Protein AF-A0A2J7PDT4-F1 (afdb_monomer_lite)

pLDDT: mean 81.43, std 17.13, range [35.0, 98.19]

Radius of gyration: 20.73 Å; chains: 1; bounding box: 40×44×70 Å

Secondary structure (DSSP, 8-state):
------------------EEEEE-S--TT-HHHHHHHHHS---SEEEEES----TTS-GGGTS-TTEEEEEE----TT-TTS--EEEEEEHHHHHHHHHHHHHHHHHHHH--HHHHHHHHHHHHHHHHHHHHHHHHHHHHHHHHHHH-TT--

InterPro domains:
  IPR036691 Endonuclease/exonuclease/phosphatase superfamily [G3DSA:3.60.10.10] (17-147)
  IPR036691 Endonuclease/exonuclease/phosphatase superfamily [SSF56219] (17-99)

Foldseek 3Di:
DDDDDPPPPPPPPLPAAAEAEDAPQECPVPLQVQAVVQVVDDHFKYKYKQHLDDPVDDVVSRYPPQWDKDKDHDDDPPPSRGMIIIMIGGPVLVVLVVQLVVLVVVCVVPVDPVSVVSNVVSVCSNVVNVVVNVVVVVVVVVVVCVVDVPPD

Structure (mmCIF, N/CA/C/O backbone):
data_AF-A0A2J7PDT4-F1
#
_entry.id   AF-A0A2J7PDT4-F1
#
loop_
_atom_site.group_PDB
_atom_site.id
_atom_site.type_symbol
_atom_site.label_atom_id
_atom_site.label_alt_id
_atom_site.label_comp_id
_atom_site.label_asym_id
_atom_site.label_entity_id
_atom_site.label_seq_id
_atom_site.pdbx_PDB_ins_code
_atom_site.Cartn_x
_atom_site.Cartn_y
_atom_site.Cartn_z
_atom_site.occupancy
_atom_site.B_iso_or_equiv
_atom_site.auth_seq_id
_atom_site.auth_comp_id
_atom_site.auth_asym_id
_atom_site.auth_atom_id
_atom_site.pdbx_PDB_model_num
ATOM 1 N N . MET A 1 1 ? 14.838 23.605 -45.290 1.00 37.50 1 MET A N 1
ATOM 2 C CA . MET A 1 1 ? 14.271 24.529 -44.285 1.00 37.50 1 MET A CA 1
ATOM 3 C C . MET A 1 1 ? 13.708 23.676 -43.161 1.00 37.50 1 MET A C 1
ATOM 5 O O . MET A 1 1 ? 12.838 22.856 -43.419 1.00 37.50 1 MET A O 1
ATOM 9 N N . ASN A 1 2 ? 14.317 23.762 -41.978 1.00 36.56 2 ASN A N 1
ATOM 10 C CA . ASN A 1 2 ? 14.096 22.859 -40.846 1.00 36.56 2 ASN A CA 1
ATOM 11 C C . ASN A 1 2 ? 12.773 23.172 -40.137 1.00 36.56 2 ASN A C 1
ATOM 13 O O . ASN A 1 2 ? 12.573 24.304 -39.703 1.00 36.56 2 ASN A O 1
ATOM 17 N N . ALA A 1 3 ? 11.908 22.172 -39.967 1.00 35.00 3 ALA A N 1
ATOM 18 C CA . ALA A 1 3 ? 10.777 22.260 -39.052 1.00 35.00 3 ALA A CA 1
ATOM 19 C C . ALA A 1 3 ? 11.250 21.873 -37.643 1.00 35.00 3 ALA A C 1
ATOM 21 O O . ALA A 1 3 ? 11.680 20.748 -37.393 1.00 35.00 3 ALA A O 1
ATOM 22 N N . CYS A 1 4 ? 11.207 22.852 -36.744 1.00 36.97 4 CYS A N 1
ATOM 23 C CA . CYS A 1 4 ? 11.468 22.723 -35.320 1.00 36.97 4 CYS A CA 1
ATOM 24 C C . CYS A 1 4 ? 10.441 21.767 -34.690 1.00 36.97 4 CYS A C 1
ATOM 26 O O . CYS A 1 4 ? 9.257 22.092 -34.594 1.00 36.97 4 CYS A O 1
ATOM 28 N N . ALA A 1 5 ? 10.884 20.581 -34.270 1.00 39.66 5 ALA A N 1
ATOM 29 C CA . ALA A 1 5 ? 10.085 19.700 -33.432 1.00 39.66 5 ALA A CA 1
ATOM 30 C C . ALA A 1 5 ? 10.052 20.284 -32.012 1.00 39.66 5 ALA A C 1
ATOM 32 O O . ALA A 1 5 ? 11.005 20.155 -31.246 1.00 39.66 5 ALA A O 1
ATOM 33 N N . SER A 1 6 ? 8.950 20.959 -31.685 1.00 37.25 6 SER A N 1
ATOM 34 C CA . SER A 1 6 ? 8.618 21.379 -30.325 1.00 37.25 6 SER A CA 1
ATOM 35 C C . SER A 1 6 ? 8.608 20.153 -29.408 1.00 37.25 6 SER A C 1
ATOM 37 O O . SER A 1 6 ? 7.747 19.276 -29.518 1.00 37.25 6 SER A O 1
ATOM 39 N N . ALA A 1 7 ? 9.596 20.070 -28.517 1.00 38.16 7 ALA A N 1
ATOM 40 C CA . ALA A 1 7 ? 9.629 19.094 -27.445 1.00 38.16 7 ALA A CA 1
ATOM 41 C C . ALA A 1 7 ? 8.517 19.436 -26.446 1.00 38.16 7 ALA A C 1
ATOM 43 O O . ALA A 1 7 ? 8.719 20.210 -25.511 1.00 38.16 7 ALA A O 1
ATOM 44 N N . ALA A 1 8 ? 7.331 18.861 -26.650 1.00 36.22 8 ALA A N 1
ATOM 45 C CA . ALA A 1 8 ? 6.281 18.852 -25.647 1.00 36.22 8 ALA A CA 1
ATOM 46 C C . ALA A 1 8 ? 6.820 18.136 -24.401 1.00 36.22 8 ALA A C 1
ATOM 48 O O . ALA A 1 8 ? 6.933 16.904 -24.362 1.00 36.22 8 ALA A O 1
ATOM 49 N N . SER A 1 9 ? 7.180 18.925 -23.390 1.00 37.66 9 SER A N 1
ATOM 50 C CA . SER A 1 9 ? 7.449 18.464 -22.038 1.00 37.66 9 SER A CA 1
ATOM 51 C C . SER A 1 9 ? 6.202 17.735 -21.544 1.00 37.66 9 SER A C 1
ATOM 53 O O . SER A 1 9 ? 5.229 18.332 -21.094 1.00 37.66 9 SER A O 1
ATOM 55 N N . HIS A 1 10 ? 6.208 16.408 -21.666 1.00 41.97 10 HIS A N 1
ATOM 56 C CA . HIS A 1 10 ? 5.201 15.563 -21.048 1.00 41.97 10 HIS A CA 1
ATOM 57 C C . HIS A 1 10 ? 5.386 15.676 -19.535 1.00 41.97 10 HIS A C 1
ATOM 59 O O . HIS A 1 10 ? 6.120 14.892 -18.928 1.00 41.97 10 HIS A O 1
ATOM 65 N N . ALA A 1 11 ? 4.745 16.675 -18.929 1.00 45.19 11 ALA A N 1
ATOM 66 C CA . ALA A 1 11 ? 4.505 16.724 -17.502 1.00 45.19 11 ALA A CA 1
ATOM 67 C C . ALA A 1 11 ? 3.654 15.495 -17.165 1.00 45.19 11 ALA A C 1
ATOM 69 O O . ALA A 1 11 ? 2.433 15.494 -17.297 1.00 45.19 11 ALA A O 1
ATOM 70 N N . GLN A 1 12 ? 4.332 14.394 -16.840 1.00 50.69 12 GLN A N 1
ATOM 71 C CA . GLN A 1 12 ? 3.685 13.163 -16.419 1.00 50.69 12 GLN A CA 1
ATOM 72 C C . GLN A 1 12 ? 2.833 13.504 -15.194 1.00 50.69 12 GLN A C 1
ATOM 74 O O . GLN A 1 12 ? 3.378 14.094 -14.255 1.00 50.69 12 GLN A O 1
ATOM 79 N N . PRO A 1 13 ? 1.531 13.168 -15.173 1.00 46.16 13 PRO A N 1
ATOM 80 C CA . PRO A 1 13 ? 0.702 13.433 -14.013 1.00 46.16 13 PRO A CA 1
ATOM 81 C C . PRO A 1 13 ? 1.339 12.720 -12.824 1.00 46.16 13 PRO A C 1
ATOM 83 O O . PRO A 1 13 ? 1.459 11.493 -12.795 1.00 46.16 13 PRO A O 1
ATOM 86 N N . VAL A 1 14 ? 1.803 13.505 -11.854 1.00 52.19 14 VAL A N 1
ATOM 87 C CA . VAL A 1 14 ? 2.207 12.998 -10.548 1.00 52.19 14 VAL A CA 1
ATOM 88 C C . VAL A 1 14 ? 0.931 12.501 -9.897 1.00 52.19 14 VAL A C 1
ATOM 90 O O . VAL A 1 14 ? 0.194 13.252 -9.268 1.00 52.19 14 VAL A O 1
ATOM 93 N N . THR A 1 15 ? 0.618 11.229 -10.115 1.00 62.19 15 THR A N 1
ATOM 94 C CA . THR A 1 15 ? -0.466 10.589 -9.392 1.00 62.19 15 THR A CA 1
ATOM 95 C C . THR A 1 15 ? 0.014 10.427 -7.961 1.00 62.19 15 THR A C 1
ATOM 97 O O . THR A 1 15 ? 0.823 9.540 -7.671 1.00 62.19 15 THR A O 1
ATOM 100 N N . CYS A 1 16 ? -0.419 11.336 -7.091 1.00 67.56 16 CYS A N 1
ATOM 101 C CA . CYS A 1 16 ? -0.308 11.138 -5.660 1.00 67.56 16 CYS A CA 1
ATOM 102 C C . CYS A 1 16 ? -1.089 9.877 -5.296 1.00 67.56 16 CYS A C 1
ATOM 104 O O . CYS A 1 16 ? -2.089 9.556 -5.941 1.00 67.56 16 CYS A O 1
ATOM 106 N N . PHE A 1 17 ? -0.583 9.139 -4.322 1.00 77.38 17 PHE A N 1
ATOM 107 C CA . PHE A 1 17 ? -1.311 8.023 -3.756 1.00 77.38 17 PHE A CA 1
ATOM 108 C C . PHE A 1 17 ? -1.536 8.327 -2.301 1.00 77.38 17 PHE A C 1
ATOM 110 O O . PHE A 1 17 ? -0.613 8.823 -1.661 1.00 77.38 17 PHE A O 1
ATOM 117 N N . ASP A 1 18 ? -2.693 7.942 -1.798 1.00 82.94 18 ASP A N 1
ATOM 118 C CA . ASP A 1 18 ? -3.097 8.281 -0.447 1.00 82.94 18 ASP A CA 1
ATOM 119 C C . ASP A 1 18 ? -2.952 7.055 0.461 1.00 82.94 18 ASP A C 1
ATOM 121 O O . ASP A 1 18 ? -3.306 5.926 0.085 1.00 82.94 18 ASP A O 1
ATOM 125 N N . ILE A 1 19 ? -2.370 7.267 1.641 1.00 85.75 19 ILE A N 1
ATOM 126 C CA . ILE A 1 19 ? -2.186 6.256 2.678 1.00 85.75 19 ILE A CA 1
ATOM 127 C C . ILE A 1 19 ? -3.080 6.630 3.851 1.00 85.75 19 ILE A C 1
ATOM 129 O O . ILE A 1 19 ? -2.966 7.713 4.419 1.00 85.75 19 ILE A O 1
ATOM 133 N N . TYR A 1 20 ? -3.926 5.699 4.269 1.00 88.25 20 TYR A N 1
ATOM 134 C CA . TYR A 1 20 ? -4.733 5.864 5.467 1.00 88.25 20 TYR A CA 1
ATOM 135 C C . TYR A 1 20 ? -4.191 4.985 6.591 1.00 88.25 20 TYR A C 1
ATOM 137 O O . TYR A 1 20 ? -3.946 3.794 6.394 1.00 88.25 20 TYR A O 1
ATOM 145 N N . TYR A 1 21 ? -3.997 5.575 7.771 1.00 89.75 21 TYR A N 1
ATOM 146 C CA . TYR A 1 21 ? -3.556 4.876 8.973 1.00 89.75 21 TYR A CA 1
ATOM 147 C C . TYR A 1 21 ? -4.549 5.074 10.113 1.00 89.75 21 TYR A C 1
ATOM 149 O O . TYR A 1 21 ? -4.936 6.205 10.403 1.00 89.75 21 TYR A O 1
ATOM 157 N N . GLN A 1 22 ? -4.888 3.990 10.811 1.00 88.69 22 GLN A N 1
ATOM 158 C CA . GLN A 1 22 ? -5.693 4.069 12.024 1.00 88.69 22 GLN A CA 1
ATOM 159 C C . GLN A 1 22 ? -5.371 2.935 13.001 1.00 88.69 22 GLN A C 1
ATOM 161 O O . GLN A 1 22 ? -5.309 1.763 12.630 1.00 88.69 22 GLN A O 1
ATOM 166 N N . ASN A 1 23 ? -5.246 3.275 14.284 1.00 91.31 23 ASN A N 1
ATOM 167 C CA . ASN A 1 23 ? -5.396 2.293 15.355 1.00 91.31 23 ASN A CA 1
ATOM 168 C C . ASN A 1 23 ? -6.896 2.061 15.586 1.00 91.31 23 ASN A C 1
ATOM 170 O O . ASN A 1 23 ? -7.605 2.965 16.029 1.00 91.31 23 ASN A O 1
ATOM 174 N N . VAL A 1 24 ? -7.382 0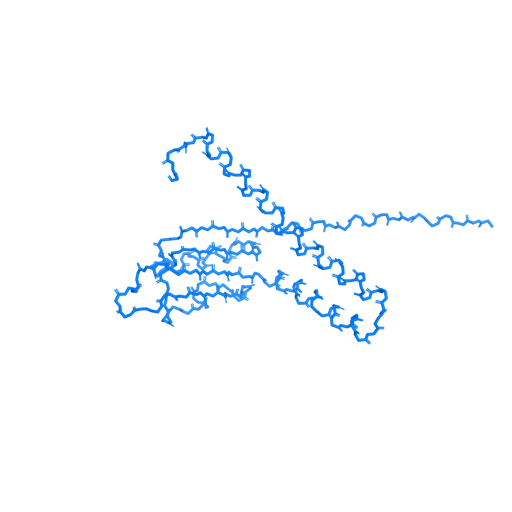.869 15.244 1.00 90.50 24 VAL A N 1
ATOM 175 C CA . VAL A 1 24 ? -8.823 0.573 15.162 1.00 90.50 24 VAL A CA 1
ATOM 176 C C . VAL A 1 24 ? -9.408 -0.011 16.449 1.00 90.50 24 VAL A C 1
ATOM 178 O O . VAL A 1 24 ? -10.635 -0.080 16.575 1.00 90.50 24 VAL A O 1
ATOM 181 N N . ARG A 1 25 ? -8.550 -0.387 17.412 1.00 89.25 25 ARG A N 1
ATOM 182 C CA . ARG A 1 25 ? -8.923 -0.968 18.718 1.00 89.25 25 ARG A CA 1
ATOM 183 C C . ARG A 1 25 ? -9.987 -2.071 18.597 1.00 89.25 25 ARG A C 1
ATOM 185 O O . ARG A 1 25 ? -10.999 -2.061 19.297 1.00 89.25 25 ARG A O 1
ATOM 192 N N . GLY A 1 26 ? -9.766 -2.993 17.665 1.00 89.12 26 GLY A N 1
ATOM 193 C CA . GLY A 1 26 ? -10.617 -4.141 17.378 1.00 89.12 26 GLY A CA 1
ATOM 194 C C . GLY A 1 26 ? -11.559 -3.953 16.186 1.00 89.12 26 GLY A C 1
ATOM 195 O O . GLY A 1 26 ? -12.377 -3.035 16.145 1.00 89.12 26 GLY A O 1
ATOM 196 N N . LEU A 1 27 ? -11.494 -4.896 15.239 1.00 88.56 27 LEU A N 1
ATOM 197 C CA . LEU A 1 27 ? -12.340 -4.930 14.034 1.00 88.56 27 LEU A CA 1
ATOM 198 C C . LEU A 1 27 ? -13.445 -5.987 14.061 1.00 88.56 27 LEU A C 1
ATOM 200 O O . LEU A 1 27 ? -14.367 -5.924 13.251 1.00 88.56 27 LEU A O 1
ATOM 204 N N . ARG A 1 28 ? -13.388 -6.961 14.978 1.00 82.38 28 ARG A N 1
ATOM 205 C CA . ARG A 1 28 ? -14.286 -8.132 14.967 1.00 82.38 28 ARG A CA 1
ATOM 206 C C . ARG A 1 28 ? -15.777 -7.788 14.987 1.00 82.38 28 ARG A C 1
ATOM 208 O O . ARG A 1 28 ? -16.557 -8.505 14.379 1.00 82.38 28 ARG A O 1
ATOM 215 N N . THR A 1 29 ? -16.170 -6.709 15.658 1.00 85.12 29 THR A N 1
ATOM 216 C CA . THR A 1 29 ? -17.574 -6.272 15.747 1.00 85.12 29 THR A CA 1
ATOM 217 C C . THR A 1 29 ? -17.958 -5.219 14.706 1.00 85.12 29 THR A C 1
ATOM 219 O O . THR A 1 29 ? -19.118 -4.833 14.648 1.00 85.12 29 THR A O 1
ATOM 222 N N . LYS A 1 30 ? -17.008 -4.753 13.884 1.00 84.94 30 LYS A N 1
ATOM 223 C CA . LYS A 1 30 ? -17.178 -3.623 12.951 1.00 84.94 30 LYS A CA 1
ATOM 224 C C . LYS A 1 30 ? -16.995 -4.023 11.484 1.00 84.94 30 LYS A C 1
ATOM 226 O O . LYS A 1 30 ? -16.868 -3.158 10.628 1.00 84.94 30 LYS A O 1
ATOM 231 N N . GLN A 1 31 ? -16.951 -5.323 11.184 1.00 87.00 31 GLN A N 1
ATOM 232 C CA . GLN A 1 31 ? -16.554 -5.840 9.866 1.00 87.00 31 GLN A CA 1
ATOM 233 C C . GLN A 1 31 ? -17.437 -5.310 8.728 1.00 87.00 31 GLN A C 1
ATOM 235 O O . GLN A 1 31 ? -16.916 -4.875 7.709 1.00 87.00 31 GLN A O 1
ATOM 240 N N . TYR A 1 32 ? -18.757 -5.276 8.932 1.00 87.38 32 TYR A N 1
ATOM 241 C CA . TYR A 1 32 ? -19.706 -4.798 7.924 1.00 87.38 32 TYR A CA 1
ATOM 242 C C . TYR A 1 32 ? -19.538 -3.303 7.608 1.00 87.38 32 TYR A C 1
ATOM 244 O O . TYR A 1 32 ? -19.424 -2.915 6.448 1.00 87.38 32 TYR A O 1
ATOM 252 N N . GLU A 1 33 ? -19.480 -2.464 8.645 1.00 88.06 33 GLU A N 1
ATOM 253 C CA . GLU A 1 33 ? -19.288 -1.018 8.494 1.00 88.06 33 GLU A CA 1
ATOM 254 C C . GLU A 1 33 ? -17.935 -0.712 7.839 1.00 88.06 33 GLU A C 1
ATOM 256 O O . GLU A 1 33 ? -17.846 0.093 6.913 1.00 88.06 33 GLU A O 1
ATOM 261 N N . LEU A 1 34 ? -16.891 -1.424 8.267 1.00 87.38 34 LEU A N 1
ATOM 262 C CA . LEU A 1 34 ? -15.552 -1.326 7.705 1.00 87.38 34 LEU A CA 1
ATOM 263 C C . LEU A 1 34 ? -15.540 -1.658 6.205 1.00 87.38 34 LEU A C 1
ATOM 265 O O . LEU A 1 34 ? -15.012 -0.880 5.412 1.00 87.38 34 LEU A O 1
ATOM 269 N N . TYR A 1 35 ? -16.155 -2.777 5.813 1.00 91.50 35 TYR A N 1
ATOM 270 C CA . TYR A 1 35 ? -16.237 -3.193 4.415 1.00 91.50 35 TYR A CA 1
ATOM 271 C C . TYR A 1 35 ? -16.955 -2.137 3.563 1.00 91.50 35 TYR A C 1
ATOM 273 O O . TYR A 1 35 ? -16.434 -1.718 2.531 1.00 91.50 35 TYR A O 1
ATOM 281 N N . SER A 1 36 ? -18.108 -1.638 4.027 1.00 90.19 36 SER A N 1
ATOM 282 C CA . SER A 1 36 ? -18.871 -0.582 3.344 1.00 90.19 36 SER A CA 1
ATOM 283 C C . SER A 1 36 ? -18.055 0.706 3.166 1.00 90.19 36 SER A C 1
ATOM 285 O O . SER A 1 36 ? -18.049 1.307 2.085 1.00 90.19 36 SER A O 1
ATOM 287 N N . ASN A 1 37 ? -17.319 1.111 4.203 1.00 88.75 37 ASN A N 1
ATOM 288 C CA . ASN A 1 37 ? -16.426 2.264 4.143 1.00 88.75 37 ASN A CA 1
ATOM 289 C C . ASN A 1 37 ? -15.306 2.042 3.115 1.00 88.75 37 ASN A C 1
ATOM 291 O O . ASN A 1 37 ? -15.004 2.932 2.322 1.00 88.75 37 ASN A O 1
ATOM 295 N N . PHE A 1 38 ? -14.723 0.844 3.048 1.00 89.06 38 PHE A N 1
ATOM 296 C CA . PHE A 1 38 ? -13.667 0.545 2.077 1.00 89.06 38 PHE A CA 1
ATOM 297 C C . PHE A 1 38 ? -14.155 0.351 0.644 1.00 89.06 38 PHE A C 1
ATOM 299 O O . PHE A 1 38 ? -13.398 0.628 -0.284 1.00 89.06 38 PHE A O 1
ATOM 306 N N . CYS A 1 39 ? -15.414 -0.029 0.432 1.00 88.06 39 CYS A N 1
ATOM 307 C CA . CYS A 1 39 ? -16.040 0.051 -0.888 1.00 88.06 39 CYS A CA 1
ATOM 308 C C . CYS A 1 39 ? -16.177 1.494 -1.388 1.00 88.06 39 CYS A C 1
ATOM 310 O O . CYS A 1 39 ? -16.186 1.717 -2.596 1.00 88.06 39 CYS A O 1
ATOM 312 N N . SER A 1 40 ? -16.272 2.457 -0.468 1.00 86.25 40 SER A N 1
ATOM 313 C CA . SER A 1 40 ? -16.526 3.869 -0.775 1.00 86.25 40 SER A CA 1
ATOM 314 C C . SER A 1 40 ? -15.268 4.743 -0.761 1.00 86.25 40 SER A C 1
ATOM 316 O O . SER A 1 40 ? -15.353 5.932 -1.053 1.00 86.25 40 SER A O 1
ATOM 318 N N . THR A 1 41 ? -14.102 4.183 -0.423 1.00 85.25 41 THR A N 1
ATOM 319 C CA . THR A 1 41 ? -12.825 4.916 -0.381 1.00 85.25 41 THR A CA 1
ATOM 320 C C . THR A 1 41 ? -11.895 4.492 -1.514 1.00 85.25 41 THR A C 1
ATOM 322 O O . THR A 1 41 ? -11.921 3.356 -1.991 1.00 85.25 41 THR A O 1
ATOM 325 N N . ASP A 1 42 ? -11.022 5.405 -1.923 1.00 85.62 42 ASP A N 1
ATOM 326 C CA . ASP A 1 42 ? -10.050 5.237 -3.007 1.00 85.62 42 ASP A CA 1
ATOM 327 C C . ASP A 1 42 ? -8.589 5.232 -2.519 1.00 85.62 42 ASP A C 1
ATOM 329 O O . ASP A 1 42 ? -7.650 5.308 -3.325 1.00 85.62 42 ASP A O 1
ATOM 333 N N . TYR A 1 43 ? -8.388 5.070 -1.205 1.00 89.88 43 TYR A N 1
ATOM 334 C CA . TYR A 1 43 ? -7.066 4.973 -0.592 1.00 89.88 43 TYR A CA 1
ATOM 335 C C . TYR A 1 43 ? -6.221 3.888 -1.254 1.00 89.88 43 TYR A C 1
ATOM 337 O O . TYR A 1 43 ? -6.664 2.788 -1.580 1.00 89.88 43 TYR A O 1
ATOM 345 N N . ASN A 1 44 ? -4.939 4.164 -1.458 1.00 89.38 44 ASN A N 1
ATOM 346 C CA . ASN A 1 44 ? -4.095 3.209 -2.159 1.00 89.38 44 ASN A CA 1
ATOM 347 C C . ASN A 1 44 ? -3.453 2.195 -1.229 1.00 89.38 44 ASN A C 1
ATOM 349 O O . ASN A 1 44 ? -3.195 1.065 -1.665 1.00 89.38 44 ASN A O 1
ATOM 353 N N . ILE A 1 45 ? -3.197 2.605 0.011 1.00 89.56 45 ILE A N 1
ATOM 354 C CA . ILE A 1 45 ? -2.662 1.772 1.081 1.00 89.56 45 ILE A CA 1
ATOM 355 C C . ILE A 1 45 ? -3.451 2.078 2.355 1.00 89.56 45 ILE A C 1
ATOM 357 O O . ILE A 1 45 ? -3.610 3.235 2.732 1.00 89.56 45 ILE A O 1
ATOM 361 N N . LEU A 1 46 ? -3.912 1.031 3.023 1.00 91.81 46 LEU A N 1
ATOM 362 C CA . LEU A 1 46 ? -4.633 1.095 4.289 1.00 91.81 46 LEU A CA 1
ATOM 363 C C . LEU A 1 46 ? -3.795 0.383 5.347 1.00 91.81 46 LEU A C 1
ATOM 365 O O . LEU A 1 46 ? -3.462 -0.781 5.157 1.00 91.81 46 LEU A O 1
ATOM 369 N N . CYS A 1 47 ? -3.451 1.055 6.441 1.00 92.81 47 CYS A N 1
ATOM 370 C CA . CYS A 1 47 ? -2.621 0.531 7.524 1.00 92.81 47 CYS A CA 1
ATOM 371 C C . CYS A 1 47 ? -3.406 0.561 8.840 1.00 92.81 47 CYS A C 1
ATOM 373 O O . CYS A 1 47 ? -3.626 1.628 9.408 1.00 92.81 47 CYS A O 1
ATOM 375 N N . LEU A 1 48 ? -3.804 -0.604 9.346 1.00 92.81 48 LEU A N 1
ATOM 376 C CA . LEU A 1 48 ? -4.582 -0.737 10.576 1.00 92.81 48 LEU A CA 1
ATOM 377 C C . LEU A 1 48 ? -3.768 -1.457 11.656 1.00 92.81 48 LEU A C 1
ATOM 379 O O . LEU A 1 48 ? -3.117 -2.468 11.383 1.00 92.81 48 LEU A O 1
ATOM 383 N N . THR A 1 49 ? -3.820 -0.953 12.886 1.00 93.06 49 THR A N 1
ATOM 384 C CA . THR A 1 49 ? -3.167 -1.549 14.068 1.00 93.06 49 THR A CA 1
ATOM 385 C C . THR A 1 49 ? -4.182 -1.815 15.175 1.00 93.06 49 THR A C 1
ATOM 387 O O . THR A 1 49 ? -5.255 -1.213 15.183 1.00 93.06 49 THR A O 1
ATOM 390 N N . GLU A 1 50 ? -3.860 -2.729 16.097 1.00 92.50 50 GLU A N 1
ATOM 391 C CA . GLU A 1 50 ? -4.803 -3.229 17.114 1.00 92.50 50 GLU A CA 1
ATOM 392 C C . GLU A 1 50 ? -6.064 -3.816 16.465 1.00 92.50 50 GLU A C 1
ATOM 394 O O . GLU A 1 50 ? -7.191 -3.503 16.840 1.00 92.50 50 GLU A O 1
ATOM 399 N N . THR A 1 51 ? -5.889 -4.631 15.421 1.00 92.00 51 THR A N 1
ATOM 400 C CA . THR A 1 51 ? -7.011 -5.183 14.644 1.00 92.00 51 THR A CA 1
ATOM 401 C C . THR A 1 51 ? -7.792 -6.245 15.416 1.00 92.00 51 THR A C 1
ATOM 403 O O . THR A 1 51 ? -8.998 -6.401 15.198 1.00 92.00 51 THR A O 1
ATOM 406 N N . TRP A 1 52 ? -7.115 -6.958 16.324 1.00 90.94 52 TRP A N 1
ATOM 407 C CA . TRP A 1 52 ? -7.652 -8.073 17.116 1.00 90.94 52 TRP A CA 1
ATOM 408 C C . TRP A 1 52 ? -8.327 -9.156 16.256 1.00 90.94 52 TRP A C 1
ATOM 410 O O . TRP A 1 52 ? -9.314 -9.774 16.666 1.00 90.94 52 TRP A O 1
ATOM 420 N N . LEU A 1 53 ? -7.827 -9.346 15.033 1.00 89.19 53 LEU A N 1
ATOM 421 C CA . LEU A 1 53 ? -8.284 -10.380 14.108 1.00 89.19 53 LEU A CA 1
ATOM 422 C C . LEU A 1 53 ? -7.636 -11.732 14.432 1.00 89.19 53 LEU A C 1
ATOM 424 O O . LEU A 1 53 ? -6.641 -11.817 15.151 1.00 89.19 53 LEU A O 1
ATOM 428 N N . ASN A 1 54 ? -8.244 -12.793 13.912 1.00 87.81 54 ASN A N 1
ATOM 429 C CA . ASN A 1 54 ? -7.770 -14.171 14.003 1.00 87.81 54 ASN A CA 1
ATOM 430 C C . ASN A 1 54 ? -8.189 -14.945 12.747 1.00 87.81 54 ASN A C 1
ATOM 432 O O . ASN A 1 54 ? -8.963 -14.427 11.939 1.00 87.81 54 ASN A O 1
ATOM 436 N N . ASP A 1 55 ? -7.743 -16.189 12.611 1.00 86.69 55 ASP A N 1
ATOM 437 C CA . ASP A 1 55 ? -7.962 -17.009 11.408 1.00 86.69 55 ASP A CA 1
ATOM 438 C C . ASP A 1 55 ? -9.445 -17.251 11.060 1.00 86.69 55 ASP A C 1
ATOM 440 O O . ASP A 1 55 ? -9.766 -17.595 9.927 1.00 86.69 55 ASP A O 1
ATOM 444 N N . LEU A 1 56 ? -10.372 -17.021 12.001 1.00 87.31 56 LEU A N 1
ATOM 445 C CA . LEU A 1 56 ? -11.818 -17.091 11.746 1.00 87.31 56 LEU A CA 1
ATOM 446 C C . LEU A 1 56 ? -12.357 -15.847 11.023 1.00 87.31 56 LEU A C 1
ATOM 448 O O . LEU A 1 56 ? -13.452 -15.869 10.467 1.00 87.31 56 LEU A O 1
ATOM 452 N N . CYS A 1 57 ? -11.618 -14.741 11.055 1.00 87.38 57 CYS A N 1
ATOM 453 C CA . CYS A 1 57 ? -11.956 -13.527 10.328 1.00 87.38 57 CYS A CA 1
ATOM 454 C C . CYS A 1 57 ? -11.367 -13.630 8.922 1.00 87.38 57 CYS A C 1
ATOM 456 O O . CYS A 1 57 ? -10.150 -13.599 8.776 1.00 87.38 57 CYS A O 1
ATOM 458 N N . LEU A 1 58 ? -12.204 -13.737 7.895 1.00 89.75 58 LEU A N 1
ATOM 459 C CA . LEU A 1 58 ? -11.748 -13.877 6.512 1.00 89.75 58 LEU A CA 1
ATOM 460 C C . LEU A 1 58 ? -11.552 -12.506 5.858 1.00 89.75 58 LEU A C 1
ATOM 462 O O . LEU A 1 58 ? -12.356 -11.598 6.055 1.00 89.75 58 LEU A O 1
ATOM 466 N N . ASP A 1 59 ? -10.503 -12.365 5.049 1.00 91.50 59 ASP A N 1
ATOM 467 C CA . ASP A 1 59 ? -10.138 -11.078 4.444 1.00 91.50 59 ASP A CA 1
ATOM 468 C C . ASP A 1 59 ? -11.235 -10.521 3.522 1.00 91.50 59 ASP A C 1
ATOM 470 O O . ASP A 1 59 ? -11.471 -9.314 3.518 1.00 91.50 59 ASP A O 1
ATOM 474 N N . HIS A 1 60 ? -11.963 -11.392 2.813 1.00 88.88 60 HIS A N 1
ATOM 475 C CA . HIS A 1 60 ? -13.075 -11.000 1.936 1.00 88.88 60 HIS A CA 1
ATOM 476 C C . HIS A 1 60 ? -14.283 -10.423 2.691 1.00 88.88 60 HIS A C 1
ATOM 478 O O . HIS A 1 60 ? -15.106 -9.744 2.091 1.00 88.88 60 HIS A O 1
ATOM 484 N N . ASN A 1 61 ? -14.390 -10.656 4.005 1.00 88.25 61 ASN A N 1
ATOM 485 C CA . ASN A 1 61 ? -15.417 -10.025 4.840 1.00 88.25 61 ASN A CA 1
ATOM 486 C C . ASN A 1 61 ? -15.003 -8.624 5.312 1.00 88.25 61 ASN A C 1
ATOM 488 O O . ASN A 1 61 ? -15.823 -7.888 5.853 1.00 88.25 61 ASN A O 1
ATOM 492 N N . LEU A 1 62 ? -13.724 -8.272 5.165 1.00 89.88 62 LEU A N 1
ATOM 493 C CA . LEU A 1 62 ? -13.142 -7.032 5.674 1.00 89.88 62 LEU A CA 1
ATOM 494 C C . LEU A 1 62 ? -12.849 -6.034 4.552 1.00 89.88 62 LEU A C 1
ATOM 496 O O . LEU A 1 62 ? -12.967 -4.831 4.769 1.00 89.88 62 LEU A O 1
ATOM 500 N N . PHE A 1 63 ? -12.462 -6.521 3.369 1.00 92.31 63 PHE A N 1
ATOM 501 C CA . PHE A 1 63 ? -12.061 -5.691 2.237 1.00 92.31 63 PHE A CA 1
ATOM 502 C C . PHE A 1 63 ? -12.638 -6.205 0.916 1.00 92.31 63 PHE A C 1
ATOM 504 O O . PHE A 1 63 ? -12.695 -7.420 0.716 1.00 92.31 63 PHE A O 1
ATOM 511 N N . PRO A 1 64 ? -12.983 -5.303 -0.021 1.00 92.50 64 PRO A N 1
ATOM 512 C CA . PRO A 1 64 ? -13.336 -5.698 -1.379 1.00 92.50 64 PRO A CA 1
ATOM 513 C C . PRO A 1 64 ? -12.111 -6.228 -2.143 1.00 92.50 64 PRO A C 1
ATOM 515 O O . PRO A 1 64 ? -10.972 -5.850 -1.858 1.00 92.50 64 PRO A O 1
ATOM 518 N N . ASP A 1 65 ? -12.345 -7.020 -3.195 1.00 91.81 65 ASP A N 1
ATOM 519 C CA . ASP A 1 65 ? -11.303 -7.657 -4.032 1.00 91.81 65 ASP A CA 1
ATOM 520 C C . ASP A 1 65 ? -10.320 -6.667 -4.692 1.00 91.81 65 ASP A C 1
ATOM 522 O O . ASP A 1 65 ? -9.211 -7.014 -5.134 1.00 91.81 65 ASP A O 1
ATOM 526 N N . SER A 1 66 ? -10.703 -5.390 -4.745 1.00 92.25 66 SER A N 1
ATOM 527 C CA . SER A 1 66 ? -9.831 -4.301 -5.175 1.00 92.25 66 SER A CA 1
ATOM 528 C C . SER A 1 66 ? -8.611 -4.130 -4.260 1.00 92.25 66 SER A C 1
ATOM 530 O O . SER A 1 66 ? -7.598 -3.590 -4.716 1.00 92.25 66 SER A O 1
ATOM 532 N N . TYR A 1 67 ? -8.611 -4.680 -3.044 1.00 93.88 67 TYR A N 1
ATOM 533 C CA . TYR A 1 67 ? -7.469 -4.699 -2.132 1.00 93.88 67 TYR A CA 1
ATOM 534 C C . TYR A 1 67 ? -6.876 -6.104 -1.966 1.00 93.88 67 TYR A C 1
ATOM 536 O O . TYR A 1 67 ? -7.570 -7.111 -1.962 1.00 93.88 67 TYR A O 1
ATOM 544 N N . THR A 1 68 ? -5.552 -6.184 -1.823 1.00 94.50 68 THR A N 1
ATOM 545 C CA . THR A 1 68 ? -4.897 -7.359 -1.226 1.00 94.50 68 THR A CA 1
ATOM 546 C C . THR A 1 68 ? -4.584 -7.036 0.212 1.00 94.50 68 THR A C 1
ATOM 548 O O . THR A 1 68 ? -3.891 -6.053 0.471 1.00 94.50 68 THR A O 1
ATOM 551 N N . VAL A 1 69 ? -5.037 -7.897 1.110 1.00 94.38 69 VAL A N 1
ATOM 552 C CA . VAL A 1 69 ? -4.783 -7.801 2.540 1.00 94.38 69 VAL A CA 1
ATOM 553 C C . VAL A 1 69 ? -3.498 -8.553 2.883 1.00 94.38 69 VAL A C 1
ATOM 555 O O . VAL A 1 69 ? -3.274 -9.678 2.445 1.00 94.38 69 VAL A O 1
ATOM 558 N N . LEU A 1 70 ? -2.625 -7.898 3.640 1.00 93.94 70 LEU A N 1
ATOM 559 C CA . LEU A 1 70 ? -1.441 -8.468 4.269 1.00 93.94 70 LEU A CA 1
ATOM 560 C C . LEU A 1 70 ? -1.615 -8.271 5.771 1.00 93.94 70 LEU A C 1
ATOM 562 O O . LEU A 1 70 ? -1.636 -7.135 6.238 1.00 93.94 70 LEU A O 1
ATOM 566 N N . ARG A 1 71 ? -1.767 -9.350 6.532 1.00 91.88 71 ARG A N 1
ATOM 567 C CA . ARG A 1 71 ? -2.047 -9.281 7.971 1.00 91.88 71 ARG A CA 1
ATOM 568 C C . ARG A 1 71 ? -1.061 -10.106 8.775 1.00 91.88 71 ARG A C 1
ATOM 570 O O . ARG A 1 71 ? -0.558 -11.125 8.314 1.00 91.88 71 ARG A O 1
ATOM 577 N N . SER A 1 72 ? -0.797 -9.628 9.980 1.00 92.00 72 SER A N 1
ATOM 578 C CA . SER A 1 72 ? -0.013 -10.302 11.000 1.00 92.00 72 SER A CA 1
ATOM 579 C C . SER A 1 72 ? -0.848 -10.320 12.270 1.00 92.00 72 SER A C 1
ATOM 581 O O . SER A 1 72 ? -0.831 -9.361 13.047 1.00 92.00 72 SER A O 1
ATOM 583 N N . ASP A 1 73 ? -1.594 -11.401 12.463 1.00 90.12 73 ASP A N 1
ATOM 584 C CA . ASP A 1 73 ? -2.430 -11.585 13.645 1.00 90.12 73 ASP A CA 1
ATOM 585 C C . ASP A 1 73 ? -1.614 -12.113 14.820 1.00 90.12 73 ASP A C 1
ATOM 587 O O . ASP A 1 73 ? -0.569 -12.746 14.650 1.00 90.12 73 ASP A O 1
ATOM 591 N N . ARG A 1 74 ? -2.098 -11.876 16.042 1.00 83.81 74 ARG A N 1
ATOM 592 C CA . ARG A 1 74 ? -1.486 -12.470 17.229 1.00 83.81 74 ARG A CA 1
ATOM 593 C C . ARG A 1 74 ? -2.067 -13.853 17.480 1.00 83.81 74 ARG A C 1
ATOM 595 O O . ARG A 1 74 ? -3.205 -13.995 17.916 1.00 83.81 74 ARG A O 1
ATOM 602 N N . VAL A 1 75 ? -1.241 -14.873 17.278 1.00 71.12 75 VAL A N 1
ATOM 603 C CA . VAL A 1 75 ? -1.562 -16.250 17.653 1.00 71.12 75 VAL A CA 1
ATOM 604 C C . VAL A 1 75 ? -1.152 -16.449 19.110 1.00 71.12 75 VAL A C 1
ATOM 606 O O . VAL A 1 75 ? 0.017 -16.667 19.416 1.00 71.12 75 VAL A O 1
ATOM 609 N N . SER A 1 76 ? -2.090 -16.327 20.046 1.00 65.12 76 SER A N 1
ATOM 610 C CA . SER A 1 76 ? -1.845 -16.784 21.417 1.00 65.12 76 SER A CA 1
ATOM 611 C C . SER A 1 76 ? -3.117 -17.331 22.053 1.00 65.12 76 SER A C 1
ATOM 613 O O . SER A 1 76 ? -4.179 -16.714 21.964 1.00 65.12 76 SER A O 1
ATOM 615 N N . ALA A 1 77 ? -2.987 -18.482 22.719 1.00 59.56 77 ALA A N 1
ATOM 616 C CA . ALA A 1 77 ? -4.096 -19.228 23.317 1.00 59.56 77 ALA A CA 1
ATOM 617 C C . ALA A 1 77 ? -4.911 -18.408 24.338 1.00 59.56 77 ALA A C 1
ATOM 619 O O . ALA A 1 77 ? -6.100 -18.652 24.504 1.00 59.56 77 ALA A O 1
ATOM 620 N N . ASN A 1 78 ? -4.293 -17.394 24.961 1.00 61.25 78 ASN A N 1
ATOM 621 C CA . ASN A 1 78 ? -4.898 -16.594 26.030 1.00 61.25 78 ASN A CA 1
ATOM 622 C C . ASN A 1 78 ? -5.060 -15.094 25.700 1.00 61.25 78 ASN A C 1
ATOM 624 O O . ASN A 1 78 ? -5.532 -14.348 26.555 1.00 61.25 78 ASN A O 1
ATOM 628 N N . LYS A 1 79 ? -4.689 -14.617 24.497 1.00 57.56 79 LYS A N 1
ATOM 629 C CA . LYS A 1 79 ? -4.831 -13.192 24.117 1.00 57.56 79 LYS A CA 1
ATOM 630 C C . LYS A 1 79 ? -5.422 -12.999 22.721 1.00 57.56 79 LYS A C 1
ATOM 632 O O . LYS A 1 79 ? -4.822 -12.382 21.849 1.00 57.56 79 LYS A O 1
ATOM 637 N N . SER A 1 80 ? -6.651 -13.463 22.525 1.00 59.00 80 SER A N 1
ATOM 638 C CA . SER A 1 80 ? -7.421 -13.239 21.288 1.00 59.00 80 SER A CA 1
ATOM 639 C C . SER A 1 80 ? -7.887 -11.783 21.073 1.00 59.00 80 SER A C 1
ATOM 641 O O . SER A 1 80 ? -8.648 -11.517 20.143 1.00 59.00 80 SER A O 1
ATOM 643 N N . ARG A 1 81 ? -7.483 -10.842 21.943 1.00 64.69 81 ARG A N 1
ATOM 644 C CA . ARG A 1 81 ? -7.920 -9.431 21.970 1.00 64.69 81 ARG A CA 1
ATOM 645 C C . ARG A 1 81 ? -6.766 -8.452 22.231 1.00 64.69 81 ARG A C 1
ATOM 647 O O . ARG A 1 81 ? -6.912 -7.527 23.020 1.00 64.69 81 ARG A O 1
ATOM 654 N N . ASP A 1 82 ? -5.600 -8.695 21.648 1.00 76.06 82 ASP A N 1
ATOM 655 C CA . ASP A 1 82 ? -4.432 -7.833 21.854 1.00 76.06 82 ASP A CA 1
ATOM 656 C C . ASP A 1 82 ? -3.613 -7.759 20.557 1.00 76.06 82 ASP A C 1
ATOM 658 O O . ASP A 1 82 ? -3.226 -8.791 20.006 1.00 76.06 82 ASP A O 1
ATOM 662 N N . GLY A 1 83 ? -3.371 -6.550 20.046 1.00 84.50 83 GLY A N 1
ATOM 663 C CA . GLY A 1 83 ? -2.504 -6.291 18.903 1.00 84.50 83 GLY A CA 1
ATOM 664 C C . GLY A 1 83 ? -3.046 -6.695 17.528 1.00 84.50 83 GLY A C 1
ATOM 665 O O . GLY A 1 83 ? -4.239 -6.643 17.229 1.00 84.50 83 GLY A O 1
ATOM 666 N N . GLY A 1 84 ? -2.121 -7.067 16.647 1.00 90.31 84 GLY A N 1
ATOM 667 C CA . GLY A 1 84 ? -2.405 -7.364 15.246 1.00 90.31 84 GLY A CA 1
ATOM 668 C C . GLY A 1 84 ? -2.216 -6.143 14.348 1.00 90.31 84 GLY A C 1
ATOM 669 O O . GLY A 1 84 ? -2.525 -5.009 14.726 1.00 90.31 84 GLY A O 1
ATOM 670 N N . VAL A 1 85 ? -1.665 -6.390 13.162 1.00 93.31 85 VAL A N 1
ATOM 671 C CA . VAL A 1 85 ? -1.414 -5.368 12.139 1.00 93.31 85 VAL A CA 1
ATOM 672 C C . VAL A 1 85 ? -1.960 -5.858 10.809 1.00 93.31 85 VAL A C 1
ATOM 674 O O . VAL A 1 85 ? -1.770 -7.017 10.447 1.00 93.31 85 VAL A O 1
ATOM 677 N N . LEU A 1 86 ? -2.611 -4.967 10.072 1.00 93.88 86 LEU A N 1
ATOM 678 C CA . LEU A 1 86 ? -3.146 -5.234 8.747 1.00 93.88 86 LEU A CA 1
ATOM 679 C C . LEU A 1 86 ? -2.735 -4.116 7.792 1.00 93.88 86 LEU A C 1
ATOM 681 O O . LEU A 1 86 ? -2.862 -2.935 8.100 1.00 93.88 86 LEU A O 1
ATOM 685 N N . THR A 1 87 ? -2.247 -4.487 6.615 1.00 94.50 87 THR A N 1
ATOM 686 C CA . THR A 1 87 ? -1.977 -3.583 5.500 1.00 94.50 87 THR A CA 1
ATOM 687 C C . THR A 1 87 ? -2.750 -4.037 4.269 1.00 94.50 87 THR A C 1
ATOM 689 O O . THR A 1 87 ? -2.503 -5.121 3.750 1.00 94.50 87 THR A O 1
ATOM 692 N N . ALA A 1 88 ? -3.665 -3.210 3.774 1.00 94.06 88 ALA A N 1
ATOM 693 C CA . ALA A 1 88 ? -4.407 -3.459 2.544 1.00 94.06 88 ALA A CA 1
ATOM 694 C C . ALA A 1 88 ? -3.841 -2.615 1.393 1.00 94.06 88 ALA A C 1
ATOM 696 O O . ALA A 1 88 ? -3.649 -1.408 1.518 1.00 94.06 88 ALA A O 1
ATOM 697 N N . LEU A 1 89 ? -3.564 -3.259 0.258 1.00 93.00 89 LEU A N 1
ATOM 698 C CA . LEU A 1 89 ? -2.980 -2.644 -0.935 1.00 93.00 89 LEU A CA 1
ATOM 699 C C . LEU A 1 89 ? -3.970 -2.654 -2.094 1.00 93.00 89 LEU A C 1
ATOM 701 O O . LEU A 1 89 ? -4.313 -3.722 -2.615 1.00 93.00 89 LEU A O 1
ATOM 705 N N . SER A 1 90 ? -4.349 -1.469 -2.565 1.00 92.81 90 SER A N 1
ATOM 706 C CA . SER A 1 90 ? -5.190 -1.329 -3.756 1.00 92.81 90 SER A CA 1
ATOM 707 C C . SER A 1 90 ? -4.570 -2.024 -4.977 1.00 92.81 90 SER A C 1
ATOM 709 O O . SER A 1 90 ? -3.347 -2.156 -5.127 1.00 92.81 90 SER A O 1
ATOM 711 N N . SER A 1 91 ? -5.415 -2.462 -5.902 1.00 92.00 91 SER A N 1
ATOM 712 C CA . SER A 1 91 ? -5.013 -3.052 -7.183 1.00 92.00 91 SER A CA 1
ATOM 713 C C . SER A 1 91 ? -4.087 -2.118 -7.971 1.00 92.00 91 SER A C 1
ATOM 715 O O . SER A 1 91 ? -3.146 -2.576 -8.623 1.00 92.00 91 SER A O 1
ATOM 717 N N . ARG A 1 92 ? -4.280 -0.802 -7.827 1.00 88.69 92 ARG A N 1
ATOM 718 C CA . ARG A 1 92 ? -3.470 0.246 -8.450 1.00 88.69 92 ARG A CA 1
ATOM 719 C C . ARG A 1 92 ? -2.023 0.256 -7.952 1.00 88.69 92 ARG A C 1
ATOM 721 O O . ARG A 1 92 ? -1.103 0.162 -8.767 1.00 88.69 92 ARG A O 1
ATOM 728 N N . ILE A 1 93 ? -1.781 0.323 -6.637 1.00 88.38 93 ILE A N 1
ATOM 729 C CA . ILE A 1 93 ? -0.398 0.299 -6.121 1.00 88.38 93 ILE A CA 1
ATOM 730 C C . ILE A 1 93 ? 0.271 -1.052 -6.402 1.00 88.38 93 ILE A C 1
ATOM 732 O O . ILE A 1 93 ? 1.436 -1.098 -6.813 1.00 88.38 93 I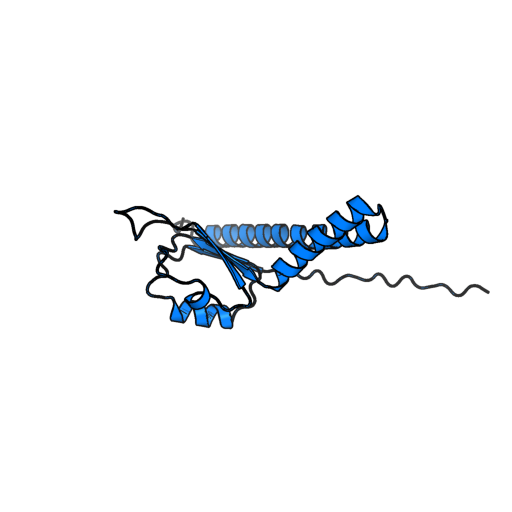LE A O 1
ATOM 736 N N . ARG A 1 94 ? -0.489 -2.153 -6.296 1.00 91.25 94 ARG A N 1
ATOM 737 C CA . ARG A 1 94 ? -0.024 -3.495 -6.674 1.00 91.25 94 ARG A CA 1
ATOM 738 C C . ARG A 1 94 ? 0.441 -3.536 -8.126 1.00 91.25 94 ARG A C 1
ATOM 740 O O . ARG A 1 94 ? 1.516 -4.069 -8.408 1.00 91.25 94 ARG A O 1
ATOM 747 N N . TYR A 1 95 ? -0.325 -2.951 -9.043 1.00 92.56 95 TYR A N 1
ATOM 748 C CA . TYR A 1 95 ? 0.028 -2.879 -10.457 1.00 92.56 95 TYR A CA 1
ATOM 749 C C . TYR A 1 95 ? 1.383 -2.192 -10.671 1.00 92.56 95 TYR A C 1
ATOM 751 O O . TYR A 1 95 ? 2.248 -2.743 -11.357 1.00 92.56 95 TYR A O 1
ATOM 759 N N . TYR A 1 96 ? 1.633 -1.049 -10.031 1.00 91.50 96 TYR A N 1
ATOM 760 C CA . TYR A 1 96 ? 2.902 -0.335 -10.194 1.00 91.50 96 TYR A CA 1
ATOM 761 C C . TYR A 1 96 ? 4.097 -1.060 -9.570 1.00 91.50 96 TYR A C 1
ATOM 763 O O . TYR A 1 96 ? 5.165 -1.112 -10.186 1.00 91.50 96 TYR A O 1
ATOM 771 N N . ILE A 1 97 ? 3.925 -1.691 -8.403 1.00 92.12 97 ILE A N 1
ATOM 772 C CA . ILE A 1 97 ? 4.960 -2.544 -7.798 1.00 92.12 97 ILE A CA 1
ATOM 773 C C . ILE A 1 97 ? 5.308 -3.705 -8.743 1.00 92.12 97 ILE A C 1
ATOM 775 O O . ILE A 1 97 ? 6.490 -3.979 -8.981 1.00 92.12 97 ILE A O 1
ATOM 779 N N . ARG A 1 98 ? 4.297 -4.348 -9.343 1.00 95.25 98 ARG A N 1
ATOM 780 C CA . ARG A 1 98 ? 4.489 -5.433 -10.319 1.00 95.25 98 ARG A CA 1
ATOM 781 C C . ARG A 1 98 ? 5.197 -4.941 -11.575 1.00 95.25 98 ARG A C 1
ATOM 783 O O . ARG A 1 98 ? 6.155 -5.580 -12.003 1.00 95.25 98 ARG A O 1
ATOM 790 N N . LYS A 1 99 ? 4.798 -3.794 -12.136 1.00 96.00 99 LYS A N 1
ATOM 791 C CA . LYS A 1 99 ? 5.467 -3.193 -13.301 1.00 96.00 99 LYS A CA 1
ATOM 792 C C . LYS A 1 99 ? 6.924 -2.844 -13.007 1.00 96.00 99 LYS A C 1
ATOM 794 O O . LYS A 1 99 ? 7.789 -3.201 -13.805 1.00 96.00 99 LYS A O 1
ATOM 799 N N . LYS A 1 100 ? 7.226 -2.256 -11.842 1.00 95.62 100 LYS A N 1
ATOM 800 C CA . LYS A 1 100 ? 8.608 -2.009 -11.393 1.00 95.62 100 LYS A CA 1
ATOM 801 C C . LYS A 1 100 ? 9.437 -3.296 -11.432 1.00 95.62 100 LYS A C 1
ATOM 803 O O . LYS A 1 100 ? 10.523 -3.309 -12.007 1.00 95.62 100 LYS A O 1
ATOM 808 N N . SER A 1 101 ? 8.945 -4.373 -10.819 1.00 96.81 101 SER A N 1
ATOM 809 C CA . SER A 1 101 ? 9.663 -5.655 -10.771 1.00 96.81 101 SER A CA 1
ATOM 810 C C . SER A 1 101 ? 9.786 -6.311 -12.151 1.00 96.81 101 SER A C 1
ATOM 812 O O . SER A 1 101 ? 10.859 -6.808 -12.493 1.00 96.81 101 SER A O 1
ATOM 814 N N . TYR A 1 102 ? 8.733 -6.245 -12.969 1.00 97.56 102 TYR A N 1
ATOM 815 C CA . TYR A 1 102 ? 8.716 -6.751 -14.342 1.00 97.56 102 TYR A CA 1
ATOM 816 C C . TYR A 1 102 ? 9.782 -6.081 -15.218 1.00 97.56 102 TYR A C 1
ATOM 818 O O . TYR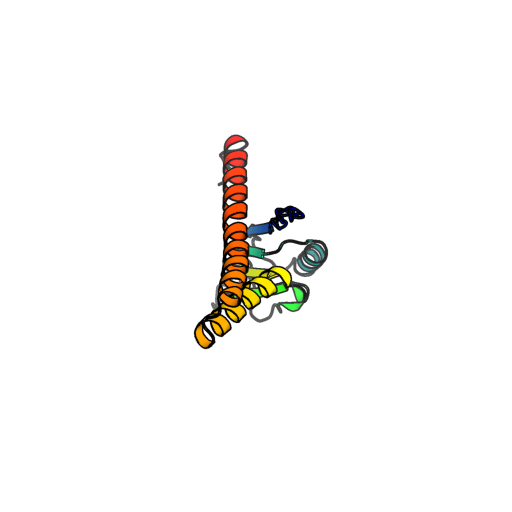 A 1 102 ? 10.634 -6.765 -15.790 1.00 97.56 102 TYR A O 1
ATOM 826 N N . PHE A 1 103 ? 9.781 -4.745 -15.289 1.00 98.19 103 PHE A N 1
ATOM 827 C CA . PHE A 1 103 ? 10.735 -4.008 -16.119 1.00 98.19 103 PHE A CA 1
ATOM 828 C C . PHE A 1 103 ? 12.169 -4.180 -15.625 1.00 98.19 103 PHE A C 1
ATOM 830 O O . PHE A 1 103 ? 13.066 -4.348 -16.445 1.00 98.19 103 PHE A O 1
ATOM 837 N N . TYR A 1 104 ? 12.388 -4.253 -14.309 1.00 97.62 104 TYR A N 1
ATOM 838 C CA . TYR A 1 104 ? 13.713 -4.549 -13.767 1.00 97.62 104 TYR A CA 1
ATOM 839 C C . TYR A 1 104 ? 14.210 -5.946 -14.164 1.00 97.62 104 TYR A C 1
ATOM 841 O O . TYR A 1 104 ? 15.348 -6.097 -14.603 1.00 97.62 104 TYR A O 1
ATOM 849 N N . GLY A 1 105 ? 13.360 -6.973 -14.061 1.00 98.00 105 GLY A N 1
ATOM 850 C CA . GLY A 1 105 ? 13.702 -8.334 -14.485 1.00 98.00 105 GLY A CA 1
ATOM 851 C C . GLY A 1 105 ? 14.053 -8.407 -15.973 1.00 98.00 105 GLY A C 1
ATOM 852 O O . GLY A 1 105 ? 15.078 -8.977 -16.347 1.00 98.00 105 GLY A O 1
ATOM 853 N N . ARG A 1 106 ? 13.252 -7.754 -16.821 1.00 97.81 106 ARG A N 1
ATOM 854 C CA . ARG A 1 106 ? 13.491 -7.653 -18.268 1.00 97.81 106 ARG A CA 1
ATOM 855 C C . ARG A 1 106 ? 14.766 -6.873 -18.588 1.00 97.81 106 ARG A C 1
ATOM 857 O O . ARG A 1 106 ? 15.546 -7.321 -19.424 1.00 97.81 106 ARG A O 1
ATOM 864 N N . PHE A 1 107 ? 15.005 -5.750 -17.912 1.00 97.56 107 PHE A N 1
ATOM 865 C CA . PHE A 1 107 ? 16.235 -4.971 -18.052 1.00 97.56 107 PHE A CA 1
ATOM 866 C C . PHE A 1 107 ? 17.463 -5.810 -17.692 1.00 97.56 107 PHE A C 1
ATOM 868 O O . PHE A 1 107 ? 18.429 -5.823 -18.446 1.00 97.56 107 PHE A O 1
ATOM 875 N N . LYS A 1 108 ? 17.420 -6.579 -16.595 1.00 97.12 108 LYS A N 1
ATOM 876 C CA . LYS A 1 108 ? 18.530 -7.471 -16.226 1.00 97.12 108 LYS A CA 1
ATOM 877 C C . LYS A 1 108 ? 18.869 -8.473 -17.332 1.00 97.12 108 LYS A C 1
ATOM 879 O O . LYS A 1 108 ? 20.051 -8.735 -17.527 1.00 97.12 108 LYS A O 1
ATOM 884 N N . LYS A 1 109 ? 17.861 -8.986 -18.048 1.00 97.00 109 LYS A N 1
ATOM 885 C CA . LYS A 1 109 ? 18.029 -9.963 -19.135 1.00 97.00 109 LYS A CA 1
ATOM 886 C C . LYS A 1 109 ? 18.494 -9.339 -20.455 1.00 97.00 109 LYS A C 1
ATOM 888 O O . LYS A 1 109 ? 19.336 -9.918 -21.123 1.00 97.00 109 LYS A O 1
ATOM 893 N N . HIS A 1 110 ? 17.939 -8.191 -20.837 1.00 96.75 110 HIS A N 1
ATOM 894 C CA . HIS A 1 110 ? 18.106 -7.637 -22.189 1.00 96.75 110 HIS A CA 1
ATOM 895 C C . HIS A 1 110 ? 18.931 -6.344 -22.254 1.00 96.75 110 HIS A C 1
ATOM 897 O O . HIS A 1 110 ? 19.275 -5.913 -23.345 1.00 96.75 110 HIS A O 1
ATOM 903 N N . LYS A 1 111 ? 19.217 -5.703 -21.113 1.00 95.12 111 LYS A N 1
ATOM 904 C CA . LYS A 1 111 ? 20.044 -4.485 -20.982 1.00 95.12 111 LYS A CA 1
ATOM 905 C C . LYS A 1 111 ? 19.618 -3.286 -21.848 1.00 95.12 111 LYS A C 1
ATOM 907 O O . LYS A 1 111 ? 20.412 -2.388 -22.080 1.00 95.12 111 LYS A O 1
ATOM 912 N N . SER A 1 112 ? 18.357 -3.233 -22.279 1.00 96.94 112 SER A N 1
ATOM 913 C CA . SER A 1 112 ? 17.829 -2.120 -23.079 1.00 96.94 112 SER A CA 1
ATOM 914 C C . SER A 1 112 ? 17.562 -0.865 -22.239 1.00 96.94 112 SER A C 1
ATOM 916 O O . SER A 1 112 ? 16.960 -0.953 -21.164 1.00 96.94 112 SER A O 1
ATOM 918 N N . THR A 1 113 ? 17.941 0.303 -22.768 1.00 96.94 113 THR A N 1
ATOM 919 C CA . THR A 1 113 ? 17.705 1.623 -22.161 1.00 96.94 113 THR A CA 1
ATOM 920 C C . THR A 1 113 ? 16.223 1.875 -21.902 1.00 96.94 113 THR A C 1
ATOM 922 O O . THR A 1 113 ? 15.856 2.231 -20.789 1.00 96.94 113 THR A O 1
ATOM 925 N N . SER A 1 114 ? 15.342 1.561 -22.857 1.00 96.25 114 SER A N 1
ATOM 926 C CA . SER A 1 114 ? 13.898 1.783 -22.689 1.00 96.25 114 SER A CA 1
ATOM 927 C C . SER A 1 114 ? 13.292 0.953 -21.549 1.00 96.25 114 SER A C 1
ATOM 929 O O . SER A 1 114 ? 12.380 1.403 -20.854 1.00 96.25 114 SER A O 1
ATOM 931 N N . LEU A 1 115 ? 13.826 -0.249 -21.293 1.00 97.12 115 LEU A N 1
ATOM 932 C CA . LEU A 1 115 ? 13.430 -1.066 -20.141 1.00 97.12 115 LEU A CA 1
ATOM 933 C C . LEU A 1 115 ? 13.898 -0.444 -18.823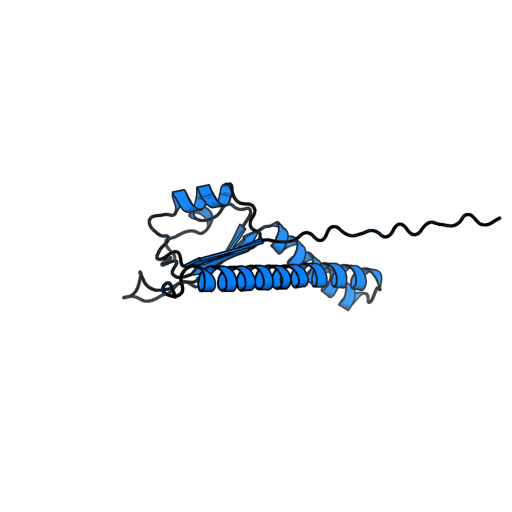 1.00 97.12 115 LEU A C 1
ATOM 935 O O . LEU A 1 115 ? 13.169 -0.506 -17.829 1.00 97.12 115 LEU A O 1
ATOM 939 N N . TYR A 1 116 ? 15.098 0.141 -18.809 1.00 96.50 116 TYR A N 1
ATOM 940 C CA . TYR A 1 116 ? 15.604 0.860 -17.645 1.00 96.50 116 TYR A CA 1
ATOM 941 C C . TYR A 1 116 ? 14.787 2.122 -17.370 1.00 96.50 116 TYR A C 1
ATOM 943 O O . TYR A 1 116 ? 14.427 2.359 -16.219 1.00 96.50 116 TYR A O 1
ATOM 951 N N . ASP A 1 117 ? 14.427 2.880 -18.404 1.00 97.19 117 ASP A N 1
ATOM 952 C CA . ASP A 1 117 ? 13.606 4.084 -18.275 1.00 97.19 117 ASP A CA 1
ATOM 953 C C . ASP A 1 117 ? 12.226 3.752 -17.708 1.00 97.19 117 ASP A C 1
ATOM 955 O O . ASP A 1 117 ? 11.795 4.363 -16.727 1.00 97.19 117 ASP A O 1
ATOM 959 N N . ALA A 1 118 ? 11.574 2.706 -18.228 1.00 96.56 118 ALA A N 1
ATOM 960 C CA . ALA A 1 118 ? 10.309 2.211 -17.692 1.00 96.56 118 ALA A CA 1
ATOM 961 C C . ALA A 1 118 ? 10.443 1.744 -16.229 1.00 96.56 118 ALA A C 1
ATOM 963 O O . ALA A 1 118 ? 9.626 2.100 -15.377 1.00 96.56 118 ALA A O 1
ATOM 964 N N . PHE A 1 119 ? 11.491 0.985 -15.892 1.00 97.31 119 PHE A N 1
ATOM 965 C CA . PHE A 1 119 ? 11.779 0.607 -14.504 1.00 97.31 119 PHE A CA 1
ATOM 966 C C . PHE A 1 119 ? 11.976 1.835 -13.602 1.00 97.31 119 PHE A C 1
ATOM 968 O O . PHE A 1 119 ? 11.397 1.903 -12.515 1.00 97.31 119 PHE A O 1
ATOM 975 N N . SER A 1 120 ? 12.786 2.794 -14.051 1.00 95.50 120 SER A N 1
ATOM 976 C CA . SER A 1 120 ? 13.115 4.030 -13.342 1.00 95.50 120 SER A CA 1
ATOM 977 C C . SER A 1 120 ? 11.857 4.848 -13.080 1.00 95.50 120 SER A C 1
ATOM 979 O O . SER A 1 120 ? 11.650 5.296 -11.951 1.00 95.50 120 SER A O 1
ATOM 981 N N . PHE A 1 121 ? 10.972 4.953 -14.072 1.00 94.19 121 PHE A N 1
ATOM 982 C CA . PHE A 1 121 ? 9.659 5.571 -13.942 1.00 94.19 121 PHE A CA 1
ATOM 983 C C . PHE A 1 121 ? 8.832 4.918 -12.827 1.00 94.19 121 PHE A C 1
ATOM 985 O O . PHE A 1 121 ? 8.497 5.589 -11.852 1.00 94.19 121 PHE A O 1
ATOM 992 N N . TYR A 1 122 ? 8.576 3.604 -12.887 1.00 94.12 122 TYR A N 1
ATOM 993 C CA . TYR A 1 122 ? 7.767 2.936 -11.857 1.00 94.12 122 TYR A CA 1
ATOM 994 C C . TYR A 1 122 ? 8.433 2.945 -10.474 1.00 94.12 122 TYR A C 1
ATOM 996 O O . TYR A 1 122 ? 7.746 3.036 -9.458 1.00 94.12 122 TYR A O 1
ATOM 1004 N N . ARG A 1 123 ? 9.770 2.892 -10.401 1.00 92.44 123 ARG A N 1
ATOM 1005 C CA . ARG A 1 123 ? 10.511 3.040 -9.140 1.00 92.44 123 ARG A CA 1
ATOM 1006 C C . ARG A 1 123 ? 10.318 4.431 -8.540 1.00 92.44 123 ARG A C 1
ATOM 1008 O O . ARG A 1 123 ? 10.093 4.533 -7.335 1.00 92.44 123 ARG A O 1
ATOM 1015 N N . LYS A 1 124 ? 10.442 5.487 -9.351 1.00 90.62 124 LYS A N 1
ATOM 1016 C CA . LYS A 1 124 ? 10.224 6.873 -8.915 1.00 90.62 124 LYS A CA 1
ATOM 1017 C C . LYS A 1 124 ? 8.783 7.073 -8.472 1.00 90.62 124 LYS A C 1
ATOM 1019 O O . LYS A 1 124 ? 8.590 7.638 -7.405 1.00 90.62 124 LYS A O 1
ATOM 1024 N N . LEU A 1 125 ? 7.823 6.542 -9.228 1.00 87.00 125 LEU A N 1
ATOM 1025 C CA . LEU A 1 125 ? 6.402 6.611 -8.907 1.00 87.00 125 LEU A CA 1
ATOM 1026 C C . LEU A 1 125 ? 6.128 6.033 -7.512 1.00 87.00 125 LEU A C 1
ATOM 1028 O O . LEU A 1 125 ? 5.721 6.774 -6.630 1.00 87.00 125 LEU A O 1
ATOM 1032 N N . VAL A 1 126 ? 6.492 4.766 -7.269 1.00 86.06 126 VAL A N 1
ATOM 1033 C CA . VAL A 1 126 ? 6.300 4.100 -5.962 1.00 86.06 126 VAL A CA 1
ATOM 1034 C C . VAL A 1 126 ? 7.045 4.811 -4.823 1.00 86.06 126 VAL A C 1
ATOM 1036 O O . VAL A 1 126 ? 6.562 4.853 -3.696 1.00 86.06 126 VAL A O 1
ATOM 1039 N N . LYS A 1 127 ? 8.234 5.375 -5.077 1.00 85.56 127 LYS A N 1
ATOM 1040 C CA . LYS A 1 127 ? 8.996 6.090 -4.040 1.00 85.56 127 LYS A CA 1
ATOM 1041 C C . LYS A 1 127 ? 8.387 7.457 -3.711 1.00 85.56 127 LYS A C 1
ATOM 1043 O O . LYS A 1 127 ? 8.367 7.837 -2.542 1.00 85.56 127 LYS A O 1
ATOM 1048 N N . ALA A 1 128 ? 7.942 8.198 -4.725 1.00 80.94 128 ALA A N 1
ATOM 1049 C CA . ALA A 1 128 ? 7.344 9.518 -4.563 1.00 80.94 128 ALA A CA 1
ATOM 1050 C C . ALA A 1 128 ? 6.066 9.432 -3.724 1.00 80.94 128 ALA A C 1
ATOM 1052 O O . ALA A 1 128 ? 5.946 10.175 -2.758 1.00 80.94 128 ALA A O 1
ATOM 1053 N N . THR A 1 129 ? 5.212 8.449 -4.012 1.00 73.25 129 THR A N 1
ATOM 1054 C CA . THR A 1 129 ? 4.056 8.045 -3.199 1.00 73.25 129 THR A CA 1
ATOM 1055 C C . THR A 1 129 ? 4.364 8.006 -1.706 1.00 73.25 129 THR A C 1
ATOM 1057 O O . THR A 1 129 ? 3.819 8.777 -0.927 1.00 73.25 129 THR A O 1
ATOM 1060 N N . ILE A 1 130 ? 5.288 7.124 -1.311 1.00 75.75 130 ILE A N 1
ATOM 1061 C CA . ILE A 1 130 ? 5.592 6.860 0.098 1.00 75.75 130 ILE A CA 1
ATOM 1062 C C . ILE A 1 130 ? 6.157 8.122 0.762 1.00 75.75 130 ILE A C 1
ATOM 1064 O O . ILE A 1 130 ? 5.893 8.395 1.931 1.00 75.75 130 ILE A O 1
ATOM 1068 N N . LYS A 1 131 ? 6.945 8.907 0.015 1.00 80.44 131 LYS A N 1
ATOM 1069 C CA . LYS A 1 131 ? 7.548 10.138 0.525 1.00 80.44 131 LYS A CA 1
ATOM 1070 C C . LYS A 1 131 ? 6.511 11.243 0.748 1.00 80.44 131 LYS A C 1
ATOM 1072 O O . LYS A 1 131 ? 6.575 11.884 1.791 1.00 80.44 131 LYS A O 1
ATOM 1077 N N . ILE A 1 132 ? 5.618 11.482 -0.214 1.00 75.06 132 ILE A N 1
ATOM 1078 C CA . ILE A 1 132 ? 4.595 12.539 -0.133 1.00 75.06 132 ILE A CA 1
ATOM 1079 C C . ILE A 1 132 ? 3.668 12.277 1.053 1.00 75.06 132 ILE A C 1
ATOM 1081 O O . ILE A 1 132 ? 3.437 13.168 1.861 1.00 75.06 132 ILE A O 1
ATOM 1085 N N . GLU A 1 133 ? 3.237 11.035 1.224 1.00 71.44 133 GLU A N 1
ATOM 1086 C CA . GLU A 1 133 ? 2.334 10.660 2.311 1.00 71.44 133 GLU A CA 1
ATOM 1087 C C . GLU A 1 133 ? 2.986 10.757 3.683 1.00 71.44 133 GLU A C 1
ATOM 1089 O O . GLU A 1 133 ? 2.392 11.280 4.622 1.00 71.44 133 GLU A O 1
ATOM 1094 N N . ARG A 1 134 ? 4.260 10.364 3.801 1.00 74.44 134 ARG A N 1
ATOM 1095 C CA . ARG A 1 134 ? 5.019 10.607 5.033 1.00 74.44 134 ARG A CA 1
ATOM 1096 C C . ARG A 1 134 ? 5.070 12.098 5.377 1.00 74.44 134 ARG A C 1
ATOM 1098 O O . ARG A 1 134 ? 5.013 12.439 6.554 1.00 74.44 134 ARG A O 1
ATOM 1105 N N . LEU A 1 135 ? 5.223 12.976 4.383 1.00 79.88 135 LEU A N 1
ATOM 1106 C CA . LEU A 1 135 ? 5.249 14.424 4.610 1.00 79.88 135 LEU A CA 1
ATOM 1107 C C . LEU A 1 135 ? 3.881 14.940 5.063 1.00 79.88 135 LEU A C 1
ATOM 1109 O O . LEU A 1 135 ? 3.823 15.605 6.091 1.00 79.88 135 LEU A O 1
ATOM 1113 N N . ARG A 1 136 ? 2.797 14.549 4.382 1.00 79.44 136 ARG A N 1
ATOM 1114 C CA . ARG A 1 136 ? 1.422 14.886 4.789 1.00 79.44 136 ARG A CA 1
ATOM 1115 C C . ARG A 1 136 ? 1.109 14.408 6.207 1.00 79.44 136 ARG A C 1
ATOM 1117 O O . ARG A 1 136 ? 0.547 15.153 7.003 1.00 79.44 136 ARG A O 1
ATOM 1124 N N . TRP A 1 137 ? 1.526 13.194 6.563 1.00 76.88 137 TRP A N 1
ATOM 1125 C CA . TRP A 1 137 ? 1.354 12.673 7.918 1.00 76.88 137 TRP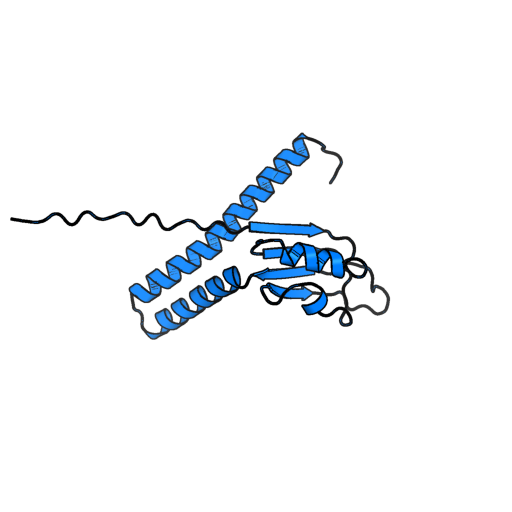 A CA 1
ATOM 1126 C C . TRP A 1 137 ? 2.115 13.509 8.957 1.00 76.88 137 TRP A C 1
ATOM 1128 O O . TRP A 1 137 ? 1.536 13.892 9.972 1.00 76.88 137 TRP A O 1
ATOM 1138 N N . LEU A 1 138 ? 3.380 13.859 8.694 1.00 79.06 138 LEU A N 1
ATOM 1139 C CA . LEU A 1 138 ? 4.162 14.731 9.581 1.00 79.06 138 LEU A CA 1
ATOM 1140 C C . LEU A 1 138 ? 3.528 16.120 9.737 1.00 79.06 138 LEU A C 1
ATOM 1142 O O . LEU A 1 138 ? 3.507 16.660 10.842 1.00 79.06 138 LEU A O 1
ATOM 1146 N N . GLU A 1 139 ? 2.997 16.688 8.655 1.00 83.44 139 GLU A N 1
ATOM 1147 C CA . GLU A 1 139 ? 2.250 17.949 8.692 1.00 83.44 139 GLU A CA 1
ATOM 1148 C C . GLU A 1 139 ? 0.994 17.820 9.557 1.00 83.44 139 GLU A C 1
ATOM 1150 O O . GLU A 1 139 ? 0.756 18.676 10.408 1.00 83.44 139 GLU A O 1
ATOM 1155 N N . SER A 1 140 ? 0.245 16.722 9.416 1.00 77.44 140 SER A N 1
ATOM 1156 C CA . SER A 1 140 ? -0.951 16.469 10.223 1.00 77.44 140 SER A CA 1
ATOM 1157 C C . SER A 1 140 ? -0.634 16.315 11.716 1.00 77.44 140 SER A C 1
ATOM 1159 O O . SER A 1 140 ? -1.328 16.890 12.548 1.00 77.44 140 SER A O 1
ATOM 1161 N N . ILE A 1 141 ? 0.457 15.626 12.078 1.00 75.75 141 ILE A N 1
ATOM 1162 C CA . ILE A 1 141 ? 0.913 15.534 13.472 1.00 75.75 141 ILE A CA 1
ATOM 1163 C C . ILE A 1 141 ? 1.302 16.906 14.008 1.00 75.75 141 ILE A C 1
ATOM 1165 O O . ILE A 1 141 ? 0.877 17.271 15.101 1.00 75.75 141 ILE A O 1
ATOM 1169 N N . ASN A 1 142 ? 2.068 17.685 13.245 1.00 78.62 142 ASN A N 1
ATOM 1170 C CA . ASN A 1 142 ? 2.449 19.031 13.663 1.00 78.62 142 ASN A CA 1
ATOM 1171 C C . ASN A 1 142 ? 1.237 19.951 13.836 1.00 78.62 142 ASN A C 1
ATOM 1173 O O . ASN A 1 142 ? 1.255 20.807 14.717 1.00 78.62 142 ASN A O 1
ATOM 1177 N N . ALA A 1 143 ? 0.202 19.799 13.010 1.00 75.38 143 ALA A N 1
ATOM 1178 C CA . ALA A 1 143 ? -1.050 20.527 13.169 1.00 75.38 143 ALA A CA 1
ATOM 1179 C C . ALA A 1 143 ? -1.791 20.085 14.442 1.00 75.38 143 ALA A C 1
ATOM 1181 O O . ALA A 1 143 ? -2.130 20.930 15.264 1.00 75.38 143 ALA A O 1
ATOM 1182 N N . ASN A 1 144 ? -1.944 18.775 14.654 1.00 72.50 144 ASN A N 1
ATOM 1183 C CA . ASN A 1 144 ? -2.659 18.214 15.804 1.00 72.50 144 ASN A CA 1
ATOM 1184 C C . ASN A 1 144 ? -1.968 18.514 17.148 1.00 72.50 144 ASN A C 1
ATOM 1186 O O . ASN A 1 144 ? -2.636 18.866 18.117 1.00 72.50 144 ASN A O 1
ATOM 1190 N N . LEU A 1 145 ? -0.631 18.454 17.204 1.00 64.69 145 LEU A N 1
ATOM 1191 C CA . LEU A 1 145 ? 0.155 18.845 18.384 1.00 64.69 145 LEU A CA 1
ATOM 1192 C C . LEU A 1 145 ? -0.027 20.323 18.748 1.00 64.69 145 LEU A C 1
ATOM 1194 O O . LEU A 1 145 ? 0.048 20.680 19.922 1.00 64.69 145 LEU A O 1
ATOM 1198 N N . LYS A 1 146 ? -0.252 21.188 17.751 1.00 65.38 146 LYS A N 1
ATOM 1199 C CA . LYS A 1 146 ? -0.508 22.617 17.971 1.00 65.38 146 LYS A CA 1
ATOM 1200 C C . LYS A 1 146 ? -1.929 22.888 18.465 1.00 65.38 146 LYS A C 1
ATOM 1202 O O . LYS A 1 146 ? -2.137 23.916 19.101 1.00 65.38 146 LYS A O 1
ATOM 1207 N N . THR A 1 147 ? -2.887 22.008 18.172 1.00 64.00 147 THR A N 1
ATOM 1208 C CA . THR A 1 147 ? -4.300 22.197 18.528 1.00 64.00 147 THR A CA 1
ATOM 1209 C C . THR A 1 147 ? -4.708 21.510 19.833 1.00 64.00 147 THR A C 1
ATOM 1211 O O . THR A 1 147 ? -5.538 22.068 20.542 1.00 64.00 147 THR A O 1
ATOM 1214 N N . ASP A 1 148 ? -4.140 20.347 20.183 1.00 54.50 148 ASP A N 1
ATOM 1215 C CA . ASP A 1 148 ? -4.414 19.668 21.463 1.00 54.50 148 ASP A CA 1
ATOM 1216 C C . ASP A 1 148 ? -3.239 18.757 21.901 1.00 54.50 148 ASP A C 1
ATOM 1218 O O . ASP A 1 148 ? -3.162 17.587 21.516 1.00 54.50 148 ASP A O 1
ATOM 1222 N N . PRO A 1 149 ? -2.287 19.262 22.709 1.00 57.06 149 PRO A N 1
ATOM 1223 C CA . PRO A 1 149 ? -1.056 18.540 23.041 1.00 57.06 149 PRO A CA 1
ATOM 1224 C C . PRO A 1 149 ? -1.246 17.336 23.984 1.00 57.06 149 PRO A C 1
ATOM 1226 O O . PRO A 1 149 ? -0.271 16.643 24.263 1.00 57.06 149 PRO A O 1
ATOM 1229 N N . LYS A 1 150 ? -2.460 17.072 24.494 1.00 51.88 150 LYS A N 1
ATOM 1230 C CA . LYS A 1 150 ? -2.724 16.005 25.483 1.00 51.88 150 LYS A CA 1
ATOM 1231 C C . LYS A 1 150 ? -3.179 14.660 24.892 1.00 51.88 150 LYS A C 1
ATOM 1233 O O . LYS A 1 150 ? -3.419 13.737 25.664 1.00 51.88 150 LYS A O 1
ATOM 1238 N N . GLN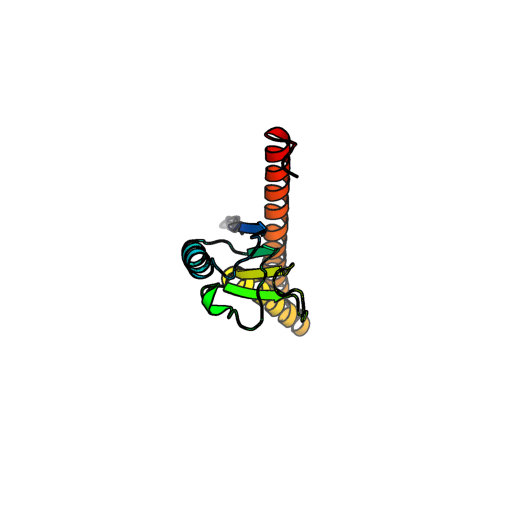 A 1 151 ? -3.320 14.525 23.570 1.00 49.31 151 GLN A N 1
ATOM 1239 C CA . GLN A 1 151 ? -3.888 13.317 22.936 1.00 49.31 151 GLN A CA 1
ATOM 1240 C C . GLN A 1 151 ? -2.876 12.270 22.434 1.00 49.31 151 GLN A C 1
ATOM 1242 O O . GLN A 1 151 ? -3.256 11.381 21.669 1.00 49.31 151 GLN A O 1
ATOM 1247 N N . PHE A 1 152 ? -1.618 12.328 22.871 1.00 42.25 152 PHE A N 1
ATOM 1248 C CA . PHE A 1 152 ? -0.627 11.286 22.575 1.00 42.25 152 PHE A CA 1
ATOM 1249 C C . PHE A 1 152 ? -0.258 10.481 23.817 1.00 42.25 152 PHE A C 1
ATOM 1251 O O . PHE A 1 152 ? 0.024 11.109 24.861 1.00 42.25 152 PHE A O 1
#

Sequence (152 aa):
MNACASAASHAQPVTCFDIYYQNVRGLRTKQYELYSNFCSTDYNILCLTETWLNDLCLDHNLFPDSYTVLRSDRVSANKSRDGGVLTALSSRIRYYIRKKSYFYGRFKKHKSTSLYDAFSFYRKLVKATIKIERLRWLESINANLKTDPKQF

Organism: NCBI:txid105785